Protein AF-A0AAX2K2F3-F1 (afdb_monomer_lite)

Secondary structure (DSSP, 8-state):
-PPEEEE-SSEEEEEEE-TT--EEEEEEEPPGGG--EETTEE----BPP-HHHHGGG--SS----S-TT-----EEEE-S-HHHHIIIIIIIT--EEEEEETTEEEEESTT-S-SEEEE-SS--S----GGGSSS--EEEEE-TTPPPEEEE-TTS-EEEEE---TT----

Sequence (171 aa):
MGIGAGDHLVSEALYFNDPEGNGIEVYRDRPSSSWEWQNGKVKMDTLEVDSQTLLTHRTDEGWQGMPAKGMIGHLHLKTHDLDAAYQCYIEQLGFQHVSDFPRALFMSTNHYHHHIAANTWQSNQARQNNAQSYGLTHVDIYQPDASTHTFTAPEGFGITVHSNTDLVPEK

Radius of gyration: 17.11 Å; chains: 1; bounding box: 43×43×46 Å

pLDDT: mean 91.63, std 8.09, range [48.41, 98.25]

InterPro domains:
  IPR004360 Glyoxalase/fosfomycin resistance/dioxygenase domain [PF00903] (72-129)
  IPR029068 Glyoxalase/Bleomycin resistance protein/Dihydroxybiphenyl dioxygenase [G3DSA:3.10.180.10] (1-64)
  IPR029068 Glyoxalase/Bleomycin resistance protein/Dihydroxybiphenyl dioxygenase [G3DSA:3.10.180.10] (71-149)
  IPR029068 Glyoxalase/Bleomycin resistance protein/Dihydroxybiphenyl dioxygenase [SSF54593] (8-145)

Foldseek 3Di:
DDWDWWDWQQKTWIWDADPQGDIDIDIDGDDLVRWDADPQATRTDGDDDPVVVVVVPDDPPPDPDDPPPDDQAAEEAEELDVVLVCCVCCVVVPWDQHHDDVQKTATHPPSDNHRYMYGNPPHNDADPPLVPGDDAAEDEAEDAPDDWDWDAGNSGHIYTYHNDPPPPDDD

Structure (mmCIF, N/CA/C/O backbone):
data_AF-A0AAX2K2F3-F1
#
_entry.id   AF-A0AAX2K2F3-F1
#
loop_
_atom_site.group_PDB
_atom_site.id
_atom_site.type_symbol
_atom_site.label_atom_id
_atom_site.label_alt_id
_atom_site.label_comp_id
_atom_site.label_asym_id
_atom_site.label_entity_id
_atom_site.label_seq_id
_atom_site.pdbx_PDB_ins_code
_atom_site.Cartn_x
_atom_site.Cartn_y
_atom_site.Cartn_z
_atom_site.occupancy
_atom_site.B_iso_or_equiv
_atom_site.auth_seq_id
_atom_site.auth_comp_id
_atom_site.auth_asym_id
_atom_site.auth_atom_id
_atom_site.pdbx_PDB_model_num
ATOM 1 N N . MET A 1 1 ? 16.939 14.510 -4.702 1.00 48.41 1 MET A N 1
ATOM 2 C CA . MET A 1 1 ? 15.853 13.512 -4.776 1.00 48.41 1 MET A CA 1
ATOM 3 C C . MET A 1 1 ? 16.473 12.218 -5.262 1.00 48.41 1 MET A C 1
ATOM 5 O O . MET A 1 1 ? 17.062 12.235 -6.333 1.00 48.41 1 MET A O 1
ATOM 9 N N . GLY A 1 2 ? 16.467 11.169 -4.441 1.00 68.06 2 GLY A N 1
ATOM 10 C CA . GLY A 1 2 ? 16.913 9.838 -4.858 1.00 68.06 2 GLY A CA 1
ATOM 11 C C . GLY A 1 2 ? 15.710 9.030 -5.329 1.00 68.06 2 GLY A C 1
ATOM 12 O O . GLY A 1 2 ? 14.648 9.141 -4.723 1.00 68.06 2 GLY A O 1
ATOM 13 N N . ILE A 1 3 ? 15.877 8.271 -6.408 1.00 82.44 3 ILE A N 1
ATOM 14 C CA . ILE A 1 3 ? 14.918 7.246 -6.824 1.00 82.44 3 ILE A CA 1
ATOM 15 C C . ILE A 1 3 ? 15.298 5.966 -6.076 1.00 82.44 3 ILE A C 1
ATOM 17 O O . ILE A 1 3 ? 16.468 5.580 -6.089 1.00 82.44 3 ILE A O 1
ATOM 21 N N . GLY A 1 4 ? 14.337 5.354 -5.391 1.00 92.25 4 GLY A N 1
ATOM 22 C CA . GLY A 1 4 ? 14.473 4.012 -4.825 1.00 92.25 4 GLY A CA 1
ATOM 23 C C . GLY A 1 4 ? 13.930 2.959 -5.788 1.00 92.25 4 GLY A C 1
ATOM 24 O O . GLY A 1 4 ? 13.151 3.281 -6.684 1.00 92.25 4 GLY A O 1
ATOM 25 N N . ALA A 1 5 ? 14.313 1.703 -5.592 1.00 95.12 5 ALA A N 1
ATOM 26 C CA . ALA A 1 5 ? 13.769 0.570 -6.330 1.00 95.12 5 ALA A CA 1
ATOM 27 C C . ALA A 1 5 ? 13.712 -0.663 -5.419 1.00 95.12 5 ALA A C 1
ATOM 29 O O . ALA A 1 5 ? 14.546 -0.786 -4.519 1.00 95.12 5 ALA A O 1
ATOM 30 N N . GLY A 1 6 ? 12.747 -1.551 -5.650 1.00 96.38 6 GLY A N 1
ATOM 31 C CA . GLY A 1 6 ? 12.605 -2.807 -4.912 1.00 96.38 6 GLY A CA 1
ATOM 32 C C . GLY A 1 6 ? 11.938 -3.901 -5.745 1.00 96.38 6 GLY A C 1
ATOM 33 O O . GLY A 1 6 ? 10.952 -3.649 -6.436 1.00 96.38 6 GLY A O 1
ATOM 34 N N . ASP A 1 7 ? 12.499 -5.108 -5.702 1.00 97.00 7 ASP A N 1
ATOM 35 C CA . ASP A 1 7 ? 11.828 -6.336 -6.135 1.00 97.00 7 ASP A CA 1
ATOM 36 C C . ASP A 1 7 ? 11.255 -7.030 -4.897 1.00 97.00 7 ASP A C 1
ATOM 38 O O . ASP A 1 7 ? 11.987 -7.411 -3.979 1.00 97.00 7 ASP A O 1
ATOM 42 N N . HIS A 1 8 ? 9.931 -7.173 -4.876 1.00 97.12 8 HIS A N 1
ATOM 43 C CA . HIS A 1 8 ? 9.180 -7.690 -3.739 1.00 97.12 8 HIS A CA 1
ATOM 44 C C . HIS A 1 8 ? 8.765 -9.146 -3.873 1.00 97.12 8 HIS A C 1
ATOM 46 O O . HIS A 1 8 ? 7.950 -9.618 -3.082 1.00 97.12 8 HIS A O 1
ATOM 52 N N . LEU A 1 9 ? 9.278 -9.865 -4.875 1.00 97.38 9 LEU A N 1
ATOM 53 C CA . LEU A 1 9 ? 8.860 -11.210 -5.287 1.00 97.38 9 LEU A CA 1
ATOM 54 C C . LEU A 1 9 ? 7.445 -11.286 -5.881 1.00 97.38 9 LEU A C 1
ATOM 56 O O . LEU A 1 9 ? 7.212 -12.109 -6.767 1.00 97.38 9 LEU A O 1
ATOM 60 N N . VAL A 1 10 ? 6.538 -10.413 -5.441 1.00 97.62 10 VAL A N 1
ATOM 61 C CA . VAL A 1 10 ? 5.157 -10.257 -5.924 1.00 97.62 10 VAL A CA 1
ATOM 62 C C . VAL A 1 10 ? 5.004 -9.121 -6.935 1.00 97.62 10 VAL A C 1
ATOM 64 O O . VAL A 1 10 ? 4.126 -9.184 -7.793 1.00 97.62 10 VAL A O 1
ATOM 67 N N . SER A 1 11 ? 5.884 -8.124 -6.875 1.00 96.94 11 SER A N 1
ATOM 68 C CA . SER A 1 11 ? 5.880 -6.932 -7.721 1.00 96.94 11 SER A CA 1
ATOM 69 C C . SER A 1 11 ? 7.288 -6.346 -7.848 1.00 96.94 11 SER A C 1
ATOM 71 O O . SER A 1 11 ? 8.175 -6.649 -7.050 1.00 96.94 11 SER A O 1
ATOM 73 N N . GLU A 1 12 ? 7.493 -5.511 -8.863 1.00 96.25 12 GLU A N 1
ATOM 74 C CA . GLU A 1 12 ? 8.705 -4.701 -9.038 1.00 96.25 12 GLU A CA 1
ATOM 75 C C . GLU A 1 12 ? 8.320 -3.227 -9.000 1.00 96.25 12 GLU A C 1
ATOM 77 O O . GLU A 1 12 ? 7.378 -2.819 -9.687 1.00 96.25 12 GLU A O 1
ATOM 82 N N . ALA A 1 13 ? 9.041 -2.439 -8.205 1.00 96.12 13 ALA A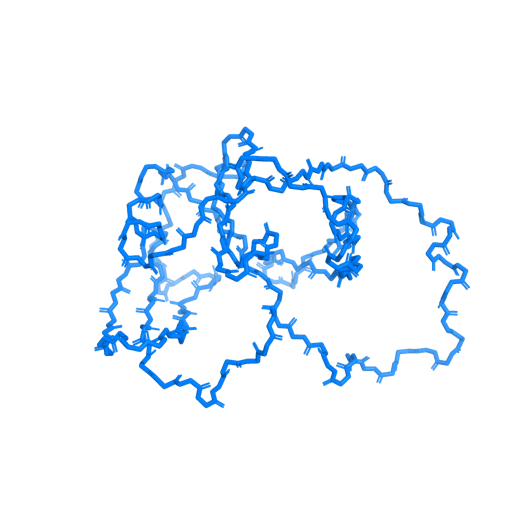 N 1
ATOM 83 C CA . ALA A 1 13 ? 8.645 -1.090 -7.836 1.00 96.12 13 ALA A CA 1
ATOM 84 C C . ALA A 1 13 ? 9.778 -0.068 -7.973 1.00 96.12 13 ALA A C 1
ATOM 86 O O . ALA A 1 13 ? 10.951 -0.353 -7.718 1.00 96.12 13 ALA A O 1
ATOM 87 N N . LEU A 1 14 ? 9.395 1.157 -8.332 1.00 95.12 14 LEU A N 1
ATOM 88 C CA . LEU A 1 14 ? 10.216 2.361 -8.282 1.00 95.12 14 LEU A CA 1
ATOM 89 C C . LEU A 1 14 ? 9.588 3.366 -7.317 1.00 95.12 14 LEU A C 1
ATOM 91 O O . LEU A 1 14 ? 8.380 3.598 -7.345 1.00 95.12 14 LEU A O 1
ATOM 95 N N . TYR A 1 15 ? 10.429 4.010 -6.516 1.00 95.44 15 TYR A N 1
ATOM 96 C CA . TYR A 1 15 ? 10.022 4.928 -5.459 1.00 95.44 15 TYR A CA 1
ATOM 97 C C . TYR A 1 15 ? 10.576 6.323 -5.697 1.00 95.44 15 TYR A C 1
ATOM 99 O O . TYR A 1 15 ? 11.767 6.504 -5.961 1.00 95.44 15 TYR A O 1
ATOM 107 N N . PHE A 1 16 ? 9.729 7.327 -5.535 1.00 95.50 16 PHE A N 1
ATOM 108 C CA . PHE A 1 16 ? 10.117 8.733 -5.527 1.00 95.50 16 PHE A CA 1
ATOM 109 C C . PHE A 1 16 ? 9.147 9.527 -4.654 1.00 95.50 16 PHE A C 1
ATOM 111 O O . PHE A 1 16 ? 8.168 8.983 -4.161 1.00 95.50 16 PHE A O 1
ATOM 118 N N . ASN A 1 17 ? 9.427 10.810 -4.435 1.00 93.69 17 ASN A N 1
ATOM 119 C CA . ASN A 1 17 ? 8.526 11.684 -3.691 1.00 93.69 17 ASN A CA 1
ATOM 120 C C . ASN A 1 17 ? 7.888 12.705 -4.630 1.00 93.69 17 ASN A C 1
ATOM 122 O O . ASN A 1 17 ? 8.540 13.174 -5.567 1.00 93.69 17 ASN A O 1
ATOM 126 N N . ASP A 1 18 ? 6.644 13.076 -4.348 1.00 92.19 18 ASP A N 1
ATOM 127 C CA . ASP A 1 18 ? 6.035 14.266 -4.935 1.00 92.19 18 ASP A CA 1
ATOM 128 C C . ASP A 1 18 ? 6.659 15.562 -4.356 1.00 92.19 18 ASP A C 1
ATOM 130 O O . ASP A 1 18 ? 7.467 15.507 -3.417 1.00 92.19 18 ASP A O 1
ATOM 134 N N . PRO A 1 19 ? 6.319 16.749 -4.895 1.00 90.62 19 PRO A N 1
ATOM 135 C CA . PRO A 1 19 ? 6.838 18.020 -4.385 1.00 90.62 19 PRO A CA 1
ATOM 136 C C . PRO A 1 19 ? 6.482 18.339 -2.923 1.00 90.62 19 PRO A C 1
ATOM 138 O O . PRO A 1 19 ? 7.167 19.155 -2.308 1.00 90.62 19 PRO A O 1
ATOM 141 N N . GLU A 1 20 ? 5.437 17.721 -2.367 1.00 88.31 20 GLU A N 1
ATOM 142 C CA . GLU A 1 20 ? 5.009 17.884 -0.971 1.00 88.31 20 GLU A CA 1
ATOM 143 C C . GLU A 1 20 ? 5.707 16.888 -0.025 1.00 88.31 20 GLU A C 1
ATOM 145 O O . GLU A 1 20 ? 5.626 17.020 1.198 1.00 88.31 20 GLU A O 1
ATOM 150 N N . GLY A 1 21 ? 6.444 15.919 -0.577 1.00 88.44 21 GLY A N 1
ATOM 151 C CA . GLY A 1 21 ? 7.170 14.892 0.162 1.00 88.44 21 GLY A CA 1
ATOM 152 C C . GLY A 1 21 ? 6.376 13.607 0.408 1.00 88.44 21 GLY A C 1
ATOM 153 O O . GLY A 1 21 ? 6.827 12.775 1.202 1.00 88.44 21 GLY A O 1
ATOM 154 N N . ASN A 1 22 ? 5.224 13.416 -0.243 1.00 90.31 22 ASN A N 1
ATOM 155 C CA . ASN A 1 22 ? 4.511 12.142 -0.209 1.00 90.31 22 ASN A CA 1
ATOM 156 C C . ASN A 1 22 ? 5.275 11.109 -1.039 1.00 90.31 22 ASN A C 1
ATOM 158 O O . ASN A 1 22 ? 5.681 11.386 -2.168 1.00 90.31 22 ASN A O 1
ATOM 162 N N . GLY A 1 23 ? 5.453 9.911 -0.481 1.00 93.38 23 GLY A N 1
ATOM 163 C CA . GLY A 1 23 ? 6.049 8.798 -1.209 1.00 93.38 23 GLY A CA 1
ATOM 164 C C . GLY A 1 23 ? 5.098 8.300 -2.293 1.00 93.38 23 GLY A C 1
ATOM 165 O O . GLY A 1 23 ? 3.938 8.008 -2.013 1.00 93.38 23 GLY A O 1
ATOM 166 N N . ILE A 1 24 ? 5.604 8.197 -3.514 1.00 95.19 24 ILE A N 1
ATOM 167 C CA . ILE A 1 24 ? 4.942 7.581 -4.655 1.00 95.19 24 ILE A CA 1
ATOM 168 C C . ILE A 1 24 ? 5.707 6.313 -5.005 1.00 95.19 24 ILE A C 1
ATOM 170 O O . ILE A 1 24 ? 6.925 6.328 -5.194 1.00 95.19 24 ILE A O 1
ATOM 174 N N . GLU A 1 25 ? 4.957 5.227 -5.124 1.00 96.31 25 GLU A N 1
ATOM 175 C CA . GLU A 1 25 ? 5.431 3.954 -5.638 1.00 96.31 25 GLU A CA 1
ATOM 176 C C . GLU A 1 25 ? 4.765 3.685 -6.985 1.00 96.31 25 GLU A C 1
ATOM 178 O O . GLU A 1 25 ? 3.539 3.618 -7.090 1.00 96.31 25 GLU A O 1
ATOM 183 N N . VAL A 1 26 ? 5.580 3.534 -8.025 1.00 94.94 26 VAL A N 1
ATOM 184 C CA . VAL A 1 26 ? 5.134 3.042 -9.327 1.00 94.94 26 VAL A CA 1
ATOM 185 C C . VAL A 1 26 ? 5.622 1.616 -9.446 1.00 94.94 26 VAL A C 1
ATOM 187 O O . VAL A 1 26 ? 6.826 1.380 -9.529 1.00 94.94 26 VAL A O 1
ATOM 190 N N . TYR A 1 27 ? 4.688 0.674 -9.459 1.00 95.19 27 TYR A N 1
ATOM 191 C CA . TYR A 1 27 ? 5.014 -0.739 -9.493 1.00 95.19 27 TYR A CA 1
ATOM 192 C C . TYR A 1 27 ? 4.213 -1.494 -10.545 1.00 95.19 27 TYR A C 1
ATOM 194 O O . TYR A 1 27 ? 3.189 -1.030 -11.057 1.00 95.19 27 TYR A O 1
ATOM 202 N N . ARG A 1 28 ? 4.706 -2.688 -10.856 1.00 94.25 28 ARG A N 1
ATOM 203 C CA . ARG A 1 28 ? 4.016 -3.678 -11.668 1.00 94.25 28 ARG A CA 1
ATOM 204 C C . ARG A 1 28 ? 3.944 -4.991 -10.905 1.00 94.25 28 ARG A C 1
ATOM 206 O O . ARG A 1 28 ? 4.973 -5.532 -10.507 1.00 94.25 28 ARG A O 1
ATOM 213 N N . ASP A 1 29 ? 2.738 -5.531 -10.801 1.00 95.75 29 ASP A N 1
ATOM 214 C CA . ASP A 1 29 ? 2.528 -6.879 -10.287 1.00 95.75 29 ASP A CA 1
ATOM 215 C C . ASP A 1 29 ? 3.131 -7.936 -11.207 1.00 95.75 29 ASP A C 1
ATOM 217 O O . ASP A 1 29 ? 3.004 -7.898 -12.440 1.00 95.75 29 ASP A O 1
ATOM 221 N N . ARG A 1 30 ? 3.756 -8.934 -10.590 1.00 95.62 30 ARG A N 1
ATOM 222 C CA . ARG A 1 30 ? 3.980 -10.224 -11.237 1.00 95.62 30 ARG A CA 1
ATOM 223 C C . ARG A 1 30 ? 2.645 -10.966 -11.328 1.00 95.62 30 ARG A C 1
ATOM 225 O O . ARG A 1 30 ? 1.751 -10.701 -10.526 1.00 95.62 30 ARG A O 1
ATOM 232 N N . PRO A 1 31 ? 2.485 -11.896 -12.286 1.00 95.62 31 PRO A N 1
ATOM 233 C CA . PRO A 1 31 ? 1.273 -12.702 -12.365 1.00 95.62 31 PRO A CA 1
ATOM 234 C C . PRO A 1 31 ? 0.973 -13.354 -11.011 1.00 95.62 31 PRO A C 1
ATOM 236 O O . PRO A 1 31 ? 1.819 -14.068 -10.483 1.00 95.62 31 PRO A O 1
ATOM 239 N N . SER A 1 32 ? -0.221 -13.142 -10.456 1.00 95.12 32 SER A N 1
ATOM 240 C CA . SER A 1 32 ? -0.558 -13.618 -9.105 1.00 95.12 32 SER A CA 1
ATOM 241 C C . SER A 1 32 ? -0.441 -15.136 -8.942 1.00 95.12 32 SER A C 1
ATOM 243 O O . SER A 1 32 ? -0.124 -15.632 -7.865 1.00 95.12 32 SER A O 1
ATOM 245 N N . SER A 1 33 ? -0.576 -15.886 -10.041 1.00 95.75 33 SER A N 1
ATOM 246 C CA . SER A 1 33 ? -0.314 -17.327 -10.107 1.00 95.75 33 SER A CA 1
ATOM 247 C C . SER A 1 33 ? 1.121 -17.737 -9.753 1.00 95.75 33 SER A C 1
ATOM 249 O O . SER A 1 33 ? 1.358 -18.914 -9.501 1.00 95.75 33 SER A O 1
ATOM 251 N N . SER A 1 34 ? 2.089 -16.815 -9.799 1.00 96.81 34 SER A N 1
ATOM 252 C CA . SER A 1 34 ? 3.484 -17.082 -9.429 1.00 96.81 34 SER A CA 1
ATOM 253 C C . SER A 1 34 ? 3.808 -16.711 -7.983 1.00 96.81 34 SER A C 1
ATOM 255 O O . SER A 1 34 ? 4.953 -16.880 -7.571 1.00 96.81 34 SER A O 1
ATOM 257 N N . TRP A 1 35 ? 2.860 -16.157 -7.226 1.00 97.88 35 TRP A N 1
ATOM 258 C CA . TRP A 1 35 ? 3.099 -15.780 -5.837 1.00 97.88 35 TRP A CA 1
ATOM 259 C C . TRP A 1 35 ? 3.138 -17.017 -4.939 1.00 97.88 35 TRP A C 1
ATOM 261 O O . TRP A 1 35 ? 2.291 -17.906 -5.025 1.00 97.88 35 TRP A O 1
ATOM 271 N N . GLU A 1 36 ? 4.124 -17.066 -4.047 1.00 97.94 36 GLU A N 1
ATOM 272 C CA . GLU A 1 36 ? 4.274 -18.153 -3.083 1.00 97.94 36 GLU A CA 1
ATOM 273 C C . GLU A 1 36 ? 3.498 -17.826 -1.805 1.00 97.94 36 GLU A C 1
ATOM 275 O O . GLU A 1 36 ? 3.845 -16.885 -1.090 1.00 97.94 36 GLU A O 1
ATOM 280 N N . TRP A 1 37 ? 2.479 -18.628 -1.493 1.00 97.75 37 TRP A N 1
ATOM 281 C CA . TRP A 1 37 ? 1.678 -18.487 -0.277 1.00 97.75 37 TRP A CA 1
ATOM 282 C C . TRP A 1 37 ? 1.905 -19.650 0.685 1.00 97.75 37 TRP A C 1
ATOM 284 O O . TRP A 1 37 ? 1.896 -20.815 0.288 1.00 97.75 37 TRP A O 1
ATOM 294 N N . GLN A 1 38 ? 2.068 -19.342 1.970 1.00 96.69 38 GLN A N 1
ATOM 295 C CA . GLN A 1 38 ? 2.212 -20.319 3.048 1.00 96.69 38 GLN A CA 1
ATOM 296 C C . GLN A 1 38 ? 1.386 -19.867 4.251 1.00 96.69 38 GLN A C 1
ATOM 298 O O . GLN A 1 38 ? 1.562 -18.762 4.750 1.00 96.69 38 GLN A O 1
ATOM 303 N N . ASN A 1 39 ? 0.469 -20.715 4.728 1.00 95.12 39 ASN A N 1
ATOM 304 C CA . ASN A 1 39 ? -0.383 -20.430 5.894 1.00 95.12 39 ASN A CA 1
ATOM 305 C C . ASN A 1 39 ? -1.127 -19.078 5.815 1.00 95.12 39 ASN A C 1
ATOM 307 O O . ASN A 1 39 ? -1.229 -18.360 6.806 1.00 95.12 39 ASN A O 1
ATOM 311 N N . GLY A 1 40 ? -1.624 -18.717 4.627 1.00 94.56 40 GLY A N 1
ATOM 312 C CA . GLY A 1 40 ? -2.327 -17.447 4.400 1.00 94.56 40 GLY A CA 1
ATOM 313 C C . GLY A 1 40 ? -1.416 -16.221 4.279 1.00 94.56 40 GLY A C 1
ATOM 314 O O . GLY A 1 40 ? -1.923 -15.111 4.156 1.00 94.56 40 GLY A O 1
ATOM 315 N N . LYS A 1 41 ? -0.092 -16.412 4.281 1.00 97.50 41 LYS A N 1
ATOM 316 C CA . LYS A 1 41 ? 0.904 -15.356 4.097 1.00 97.50 41 LYS A CA 1
ATOM 317 C C . LYS A 1 41 ? 1.575 -15.467 2.740 1.00 97.50 41 LYS A C 1
ATOM 319 O O . LYS A 1 41 ? 2.032 -16.551 2.378 1.00 97.50 41 LYS A O 1
ATOM 324 N N . VAL A 1 42 ? 1.656 -14.363 2.010 1.00 97.81 42 VAL A N 1
ATOM 325 C CA . VAL A 1 42 ? 2.436 -14.278 0.779 1.00 97.81 42 VAL A CA 1
ATOM 326 C C . VAL A 1 42 ? 3.888 -13.987 1.117 1.00 97.81 42 VAL A C 1
ATOM 328 O O . VAL A 1 42 ? 4.204 -13.154 1.969 1.00 97.81 42 VAL A O 1
ATOM 331 N N . LYS A 1 43 ? 4.794 -14.681 0.440 1.00 97.25 43 LYS A N 1
ATOM 332 C CA . LYS A 1 43 ? 6.218 -14.408 0.543 1.00 97.25 43 LYS A CA 1
ATOM 333 C C . LYS A 1 43 ? 6.538 -13.104 -0.180 1.00 97.25 43 LYS A C 1
ATOM 335 O O . LYS A 1 43 ? 6.259 -12.958 -1.367 1.00 97.25 43 LYS A O 1
ATOM 340 N N . MET A 1 44 ? 7.166 -12.191 0.542 1.00 96.94 44 MET A N 1
ATOM 341 C CA . MET A 1 44 ? 7.631 -10.907 0.037 1.00 96.94 44 MET A CA 1
ATOM 342 C C . MET A 1 44 ? 9.040 -10.639 0.561 1.00 96.94 44 MET A C 1
ATOM 344 O O . MET A 1 44 ? 9.427 -11.172 1.600 1.00 96.94 44 MET A O 1
ATOM 348 N N . ASP A 1 45 ? 9.794 -9.818 -0.159 1.00 95.50 45 ASP A N 1
ATOM 349 C CA . ASP A 1 45 ? 11.143 -9.390 0.221 1.00 95.50 45 ASP A CA 1
ATOM 350 C C . ASP A 1 45 ? 11.383 -7.948 -0.266 1.00 95.50 45 ASP A C 1
ATOM 352 O O . ASP A 1 45 ? 10.465 -7.302 -0.772 1.00 95.50 45 ASP A O 1
ATOM 356 N N . THR A 1 46 ? 12.595 -7.431 -0.110 1.00 94.00 46 THR A N 1
ATOM 357 C CA . THR A 1 46 ? 13.056 -6.193 -0.742 1.00 94.00 46 THR A CA 1
ATOM 358 C C . THR A 1 46 ? 14.427 -6.456 -1.352 1.00 94.00 46 THR A C 1
ATOM 360 O O . THR A 1 46 ? 15.463 -6.232 -0.723 1.00 94.00 46 THR A O 1
ATOM 363 N N . LEU A 1 47 ? 14.423 -6.964 -2.581 1.00 96.56 47 LEU A N 1
ATOM 364 C CA . LEU A 1 47 ? 15.622 -7.272 -3.351 1.00 96.56 47 LEU A CA 1
ATOM 365 C C . LEU A 1 47 ? 15.991 -6.121 -4.290 1.00 96.56 47 LEU A C 1
ATOM 367 O O . LEU A 1 47 ? 15.190 -5.227 -4.575 1.00 96.56 47 LEU A O 1
ATOM 371 N N . GLU A 1 48 ? 17.227 -6.153 -4.781 1.00 95.88 48 GLU A N 1
ATOM 372 C CA . GLU A 1 48 ? 17.671 -5.238 -5.826 1.00 95.88 48 GLU A CA 1
ATOM 373 C C . GLU A 1 48 ? 16.921 -5.524 -7.132 1.00 95.88 48 GLU A C 1
ATOM 375 O O . GLU A 1 48 ? 16.840 -6.664 -7.586 1.00 95.88 48 GLU A O 1
ATOM 380 N N . VAL A 1 49 ? 16.387 -4.468 -7.742 1.00 95.25 49 VAL A N 1
ATOM 381 C CA . VAL A 1 49 ? 15.738 -4.553 -9.050 1.00 95.25 49 VAL A CA 1
ATOM 382 C C . VAL A 1 49 ? 16.793 -4.703 -10.139 1.00 95.25 49 VAL A C 1
ATOM 384 O O . VAL A 1 49 ? 17.745 -3.921 -10.195 1.00 95.25 49 VAL A O 1
ATOM 387 N N . ASP A 1 50 ? 16.572 -5.629 -11.075 1.00 94.19 50 ASP A N 1
ATOM 388 C CA . ASP A 1 50 ? 17.374 -5.732 -12.297 1.00 94.19 50 ASP A CA 1
ATOM 389 C C . ASP A 1 50 ? 17.067 -4.563 -13.250 1.00 94.19 50 ASP A C 1
ATOM 391 O O . ASP A 1 50 ? 16.321 -4.654 -14.232 1.00 94.19 50 ASP A O 1
ATOM 395 N N . SER A 1 51 ? 17.660 -3.416 -12.929 1.00 91.38 51 SER A N 1
ATOM 396 C CA . SER A 1 51 ? 17.511 -2.179 -13.691 1.00 91.38 51 SER A CA 1
ATOM 397 C C . SER A 1 51 ? 17.993 -2.326 -15.135 1.00 91.38 51 SER A C 1
ATOM 399 O O . SER A 1 51 ? 17.423 -1.706 -16.034 1.00 91.38 51 SER A O 1
ATOM 401 N N . GLN A 1 52 ? 18.997 -3.171 -15.385 1.00 93.12 52 GLN A N 1
ATOM 402 C CA . GLN A 1 52 ? 19.528 -3.388 -16.724 1.00 93.12 52 GLN A CA 1
ATOM 403 C C . GLN A 1 52 ? 18.491 -4.077 -17.611 1.00 93.12 52 GLN A C 1
ATOM 405 O O . GLN A 1 52 ? 18.289 -3.636 -18.745 1.00 93.12 52 GLN A O 1
ATOM 410 N N . THR A 1 53 ? 17.805 -5.098 -17.090 1.00 92.19 53 THR A N 1
ATOM 411 C CA . THR A 1 53 ? 16.705 -5.773 -17.788 1.00 92.19 53 THR A CA 1
ATOM 412 C C . THR A 1 53 ? 15.507 -4.844 -17.966 1.00 92.19 53 THR A C 1
ATOM 414 O O . THR A 1 53 ? 15.004 -4.724 -19.086 1.00 92.19 53 THR A O 1
ATOM 417 N N . LEU A 1 54 ? 15.094 -4.097 -16.935 1.00 89.31 54 LEU A N 1
ATOM 418 C CA . LEU A 1 54 ? 13.995 -3.126 -17.062 1.00 89.31 54 LEU A CA 1
ATOM 419 C C . LEU A 1 54 ? 14.250 -2.091 -18.164 1.00 89.31 54 LEU A C 1
ATOM 421 O O . LEU A 1 54 ? 13.358 -1.786 -18.957 1.00 89.31 54 LEU A O 1
ATOM 425 N N . LEU A 1 55 ? 15.484 -1.594 -18.274 1.00 91.00 55 LEU A N 1
ATOM 426 C CA . LEU A 1 55 ? 15.866 -0.639 -19.312 1.00 91.00 55 LEU A CA 1
ATOM 427 C C . LEU A 1 55 ? 15.766 -1.209 -20.732 1.00 91.00 55 LEU A C 1
ATOM 429 O O . LEU A 1 55 ? 15.702 -0.412 -21.670 1.00 91.00 55 LEU A O 1
ATOM 433 N N . THR A 1 56 ? 15.746 -2.533 -20.917 1.00 93.75 56 THR A N 1
ATOM 434 C CA . THR A 1 56 ? 15.523 -3.158 -22.236 1.00 93.75 56 THR A CA 1
ATOM 435 C C . THR A 1 56 ? 14.062 -3.104 -22.686 1.00 93.75 56 THR A C 1
ATOM 437 O O . THR A 1 56 ? 13.797 -3.192 -23.881 1.00 93.75 56 THR A O 1
ATOM 440 N N . HIS A 1 57 ? 13.122 -2.903 -21.757 1.00 89.56 57 HIS A N 1
ATOM 441 C CA . HIS A 1 57 ? 11.686 -2.803 -22.037 1.00 89.56 57 HIS A CA 1
ATOM 442 C C . HIS A 1 57 ? 11.205 -1.370 -22.303 1.00 89.56 57 HIS A C 1
ATOM 444 O O . HIS A 1 57 ? 10.016 -1.158 -22.549 1.00 89.56 57 HIS A O 1
ATOM 450 N N . ARG A 1 58 ? 12.097 -0.374 -22.234 1.00 89.12 58 ARG A N 1
ATOM 451 C CA . ARG A 1 58 ? 11.729 1.028 -22.465 1.00 89.12 58 ARG A CA 1
ATOM 452 C C . ARG A 1 58 ? 11.313 1.270 -23.919 1.00 89.12 58 ARG A C 1
ATOM 454 O O . ARG A 1 58 ? 11.828 0.634 -24.835 1.00 89.12 58 ARG A O 1
ATOM 461 N N . THR A 1 59 ? 10.437 2.249 -24.120 1.00 89.00 59 THR A N 1
ATOM 462 C CA . THR A 1 59 ? 10.057 2.744 -25.447 1.00 89.00 59 THR A CA 1
ATOM 463 C C . THR A 1 59 ? 10.882 3.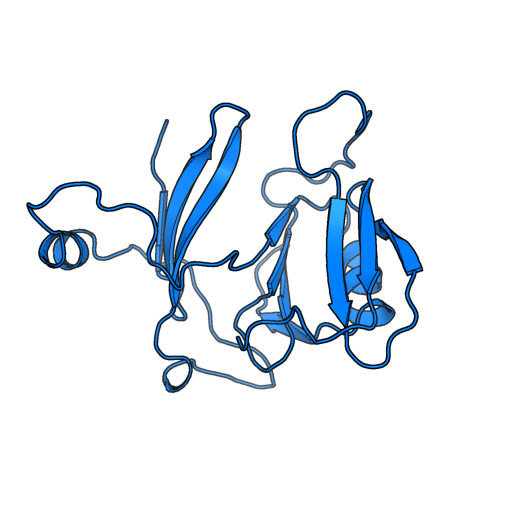982 -25.810 1.00 89.00 59 THR A C 1
ATOM 465 O O . THR A 1 59 ? 11.279 4.748 -24.931 1.00 89.00 59 THR A O 1
ATOM 468 N N . ASP A 1 60 ? 11.110 4.203 -27.106 1.00 93.56 60 ASP A N 1
ATOM 469 C CA . ASP A 1 60 ? 11.731 5.441 -27.613 1.00 93.56 60 ASP A CA 1
ATOM 470 C C . ASP A 1 60 ? 10.682 6.515 -27.975 1.00 93.56 60 ASP A C 1
ATOM 472 O O . ASP A 1 60 ? 11.021 7.636 -28.346 1.00 93.56 60 ASP A O 1
ATOM 476 N N . GLU A 1 61 ? 9.392 6.196 -27.833 1.00 92.31 61 GLU A N 1
ATOM 477 C CA . GLU A 1 61 ? 8.259 7.084 -28.141 1.00 92.31 61 GLU A CA 1
ATOM 478 C C . GLU A 1 61 ? 8.012 8.151 -27.056 1.00 92.31 61 GLU A C 1
ATOM 480 O O . GLU A 1 61 ? 7.090 8.960 -27.164 1.00 92.31 61 GLU A O 1
ATOM 485 N N . GLY A 1 62 ? 8.828 8.170 -25.999 1.00 89.62 62 GLY A N 1
ATOM 486 C CA . GLY A 1 62 ? 8.671 9.079 -24.866 1.00 89.62 62 GLY A CA 1
ATOM 487 C C . GLY A 1 62 ? 7.469 8.739 -23.977 1.00 89.62 62 GLY A C 1
ATOM 488 O O . GLY A 1 62 ? 6.902 7.650 -24.037 1.00 89.62 62 GLY A O 1
ATOM 489 N N . TRP A 1 63 ? 7.093 9.677 -23.103 1.00 90.12 63 TRP A N 1
ATOM 490 C CA . TRP A 1 63 ? 5.976 9.496 -22.174 1.00 90.12 63 TRP A CA 1
ATOM 491 C C . TRP A 1 63 ? 4.629 9.554 -22.900 1.00 90.12 63 TRP A C 1
ATOM 493 O O . TRP A 1 63 ? 4.260 10.590 -23.448 1.00 90.12 63 TRP A O 1
ATOM 503 N N . GLN A 1 64 ? 3.876 8.456 -22.835 1.00 90.25 64 GLN A N 1
ATOM 504 C CA . GLN A 1 64 ? 2.557 8.315 -23.464 1.00 90.25 64 GLN A CA 1
ATOM 505 C C . GLN A 1 64 ? 1.392 8.436 -22.463 1.00 90.25 64 GLN A C 1
ATOM 507 O O . GLN A 1 64 ? 0.245 8.150 -22.799 1.00 90.25 64 GLN A O 1
ATOM 512 N N . GLY A 1 65 ? 1.664 8.872 -21.229 1.00 90.50 65 GLY A N 1
ATOM 513 C CA . GLY A 1 65 ? 0.673 8.884 -20.153 1.00 90.50 65 GLY A CA 1
ATOM 514 C C . GLY A 1 65 ? 0.667 7.599 -19.323 1.00 90.50 65 GLY A C 1
ATOM 515 O O . GLY A 1 65 ? 1.361 6.626 -19.623 1.00 90.50 65 GLY A O 1
ATOM 516 N N . MET A 1 66 ? -0.127 7.608 -18.247 1.00 88.81 66 MET A N 1
ATOM 517 C CA . MET A 1 66 ? -0.351 6.409 -17.440 1.00 88.81 66 MET A CA 1
ATOM 518 C C . MET A 1 66 ? -1.096 5.356 -18.272 1.00 88.81 66 MET A C 1
ATOM 520 O O . MET A 1 66 ? -1.999 5.718 -19.032 1.00 88.81 66 MET A O 1
ATOM 524 N N . PRO A 1 67 ? -0.779 4.058 -18.114 1.00 88.94 67 PRO A N 1
ATOM 525 C CA . PRO A 1 67 ? -1.531 2.998 -18.772 1.00 88.94 67 PRO A CA 1
ATOM 526 C C . PRO A 1 67 ? -3.030 3.118 -18.475 1.00 88.94 67 PRO A C 1
ATOM 528 O O . PRO A 1 67 ? -3.411 3.383 -17.339 1.00 88.94 67 PRO A O 1
ATOM 531 N N . ALA A 1 68 ? -3.889 2.850 -19.463 1.00 89.19 68 ALA A N 1
ATOM 532 C CA . ALA A 1 68 ? -5.345 2.989 -19.314 1.00 89.19 68 ALA A CA 1
ATOM 533 C C . ALA A 1 68 ? -5.951 2.123 -18.188 1.00 89.19 68 ALA A C 1
ATOM 535 O O . ALA A 1 68 ? -7.029 2.425 -17.691 1.00 89.19 68 ALA A O 1
ATOM 536 N N . LYS A 1 69 ? -5.260 1.043 -17.797 1.00 88.00 69 LYS A N 1
ATOM 537 C CA . LYS A 1 69 ? -5.631 0.154 -16.682 1.00 88.00 69 LYS A CA 1
ATOM 538 C C . LYS A 1 69 ? -4.841 0.426 -15.394 1.00 88.00 69 LYS A C 1
ATOM 540 O O . LYS A 1 69 ? -4.929 -0.356 -14.454 1.00 88.00 69 LYS A O 1
ATOM 545 N N . GLY A 1 70 ? -4.025 1.478 -15.369 1.00 89.12 70 GLY A N 1
ATOM 546 C CA . GLY A 1 70 ? -3.316 1.906 -14.171 1.00 89.12 70 GLY A CA 1
ATOM 547 C C . GLY A 1 70 ? -4.311 2.331 -13.096 1.00 89.12 70 GLY A C 1
ATOM 548 O O . GLY A 1 70 ? -5.309 2.986 -13.386 1.00 89.12 70 GLY A O 1
ATOM 549 N N . MET A 1 71 ? -4.045 1.940 -11.857 1.00 90.38 71 MET A N 1
ATOM 550 C CA . MET A 1 71 ? -4.919 2.205 -10.720 1.00 90.38 71 MET A CA 1
ATOM 551 C C . MET A 1 71 ? -4.092 2.375 -9.449 1.00 90.38 71 MET A C 1
ATOM 553 O O . MET A 1 71 ? -2.915 2.014 -9.420 1.00 90.38 71 MET A O 1
ATOM 557 N N . ILE A 1 72 ? -4.707 2.910 -8.393 1.00 91.19 72 ILE A N 1
ATOM 558 C CA . ILE A 1 72 ? -4.070 2.943 -7.076 1.00 91.19 72 ILE A CA 1
ATOM 559 C C . ILE A 1 72 ? -3.906 1.509 -6.597 1.00 91.19 72 ILE A C 1
ATOM 561 O O . ILE A 1 72 ? -4.864 0.740 -6.533 1.00 91.19 72 ILE A O 1
ATOM 565 N N . GLY A 1 73 ? -2.658 1.166 -6.320 1.00 91.69 73 GLY A N 1
ATOM 566 C CA . GLY A 1 73 ? -2.209 -0.140 -5.897 1.00 91.69 73 GLY A CA 1
ATOM 567 C C . GLY A 1 73 ? -2.612 -0.495 -4.478 1.00 91.69 73 GLY A C 1
ATOM 568 O O . GLY A 1 73 ? -3.520 -1.286 -4.222 1.00 91.69 73 GLY A O 1
ATOM 569 N N . HIS A 1 74 ? -1.924 0.191 -3.583 1.00 95.81 74 HIS A N 1
ATOM 570 C CA . HIS A 1 74 ? -2.014 0.055 -2.149 1.00 95.81 74 HIS A CA 1
ATOM 571 C C . HIS A 1 74 ? -1.648 1.378 -1.481 1.00 95.81 74 HIS A C 1
ATOM 573 O O . HIS A 1 74 ? -1.074 2.272 -2.106 1.00 95.81 74 HIS A O 1
ATOM 579 N N . LEU A 1 75 ? -1.961 1.493 -0.195 1.00 96.12 75 LEU A N 1
ATOM 580 C CA . LEU A 1 75 ? -1.555 2.613 0.649 1.00 96.12 75 LEU A CA 1
ATOM 581 C C . LEU A 1 75 ? -0.543 2.139 1.688 1.00 96.12 75 LEU A C 1
ATOM 583 O O . LEU A 1 75 ? -0.806 1.187 2.414 1.00 96.12 75 LEU A O 1
ATOM 587 N N . HIS A 1 76 ? 0.595 2.826 1.797 1.00 95.88 76 HIS A N 1
ATOM 588 C CA . HIS A 1 76 ? 1.557 2.617 2.883 1.00 95.88 76 HIS A CA 1
ATOM 589 C C . HIS A 1 76 ? 1.429 3.741 3.906 1.00 95.88 76 HIS A C 1
ATOM 591 O O . HIS A 1 76 ? 1.787 4.893 3.658 1.00 95.88 76 HIS A O 1
ATOM 597 N N . LEU A 1 77 ? 0.902 3.395 5.072 1.00 95.25 77 LEU A N 1
ATOM 598 C CA . LEU A 1 77 ? 0.587 4.303 6.157 1.00 95.25 77 LEU A CA 1
ATOM 599 C C . LEU A 1 77 ? 1.714 4.313 7.189 1.00 95.25 77 LEU A C 1
ATOM 601 O O . LEU A 1 77 ? 2.197 3.273 7.643 1.00 95.25 77 LEU A O 1
ATOM 605 N N . LYS A 1 78 ? 2.100 5.521 7.600 1.00 93.56 78 LYS A N 1
ATOM 606 C CA . LYS A 1 78 ? 2.945 5.724 8.778 1.00 93.56 78 LYS A CA 1
ATOM 607 C C . LYS A 1 78 ? 2.044 5.652 10.002 1.00 93.56 78 LYS A C 1
ATOM 609 O O . LYS A 1 78 ? 1.267 6.578 10.230 1.00 93.56 78 LYS A O 1
ATOM 614 N N . THR A 1 79 ? 2.160 4.581 10.774 1.00 93.94 79 THR A N 1
ATOM 615 C CA . THR A 1 79 ? 1.413 4.426 12.020 1.00 93.94 79 THR A CA 1
ATOM 616 C C . THR A 1 79 ? 2.290 4.707 13.232 1.00 93.94 79 THR A C 1
ATOM 618 O O . THR A 1 79 ? 3.516 4.618 13.172 1.00 93.94 79 THR A O 1
ATOM 621 N N . HIS A 1 80 ? 1.656 5.077 14.339 1.00 94.00 80 HIS A N 1
ATOM 622 C CA . HIS A 1 80 ? 2.319 5.243 15.630 1.00 94.00 80 HIS A CA 1
ATOM 623 C C . HIS A 1 80 ? 2.124 4.027 16.542 1.00 94.00 80 HIS A C 1
ATOM 625 O O . HIS A 1 80 ? 2.904 3.840 17.473 1.00 94.00 80 HIS A O 1
ATOM 631 N N . ASP A 1 81 ? 1.129 3.191 16.239 1.00 94.25 81 ASP A N 1
ATOM 632 C CA . ASP A 1 81 ? 0.710 2.053 17.046 1.00 94.25 81 ASP A CA 1
ATOM 633 C C . ASP A 1 81 ? 0.190 0.937 16.121 1.00 94.25 81 ASP A C 1
ATOM 635 O O . ASP A 1 81 ? -0.850 1.071 15.472 1.00 94.25 81 ASP A O 1
ATOM 639 N N . LEU A 1 82 ? 0.945 -0.163 16.034 1.00 95.56 82 LEU A N 1
ATOM 640 C CA . LEU A 1 82 ? 0.584 -1.304 15.189 1.00 95.56 82 LEU A CA 1
ATOM 641 C C . LEU A 1 82 ? -0.602 -2.090 15.753 1.00 95.56 82 LEU A C 1
ATOM 643 O O . LEU A 1 82 ? -1.349 -2.669 14.968 1.00 95.56 82 LEU A O 1
ATOM 647 N N . ASP A 1 83 ? -0.813 -2.085 17.068 1.00 96.06 83 ASP A N 1
ATOM 648 C CA . ASP A 1 83 ? -1.950 -2.775 17.674 1.00 96.06 83 ASP A CA 1
ATOM 649 C C . ASP A 1 83 ? -3.240 -2.013 17.353 1.00 96.06 83 ASP A C 1
ATOM 651 O O . ASP A 1 83 ? -4.234 -2.616 16.945 1.00 96.06 83 ASP A O 1
ATOM 655 N N . ALA A 1 84 ? -3.213 -0.678 17.425 1.00 96.44 84 ALA A N 1
ATOM 656 C CA . ALA A 1 84 ? -4.334 0.155 16.990 1.00 96.44 84 ALA A CA 1
ATOM 657 C C . ALA A 1 84 ? -4.635 -0.016 15.489 1.00 96.44 84 ALA A C 1
ATOM 659 O O . ALA A 1 84 ? -5.801 -0.133 15.102 1.00 96.44 84 ALA A O 1
ATOM 660 N N . ALA A 1 85 ? -3.598 -0.080 14.645 1.00 96.56 85 ALA A N 1
ATOM 661 C CA . ALA A 1 85 ? -3.755 -0.372 13.222 1.00 96.56 85 ALA A CA 1
ATOM 662 C C . ALA A 1 85 ? -4.370 -1.766 12.995 1.00 96.56 85 ALA A C 1
ATOM 664 O O . ALA A 1 85 ? -5.307 -1.897 12.210 1.00 96.56 85 ALA A O 1
ATOM 665 N N . TYR A 1 86 ? -3.911 -2.792 13.716 1.00 97.62 86 TYR A N 1
ATOM 666 C CA . TYR A 1 86 ? -4.480 -4.139 13.647 1.00 97.62 86 TYR A CA 1
ATOM 667 C C . TYR A 1 86 ? -5.978 -4.133 13.995 1.00 97.62 86 TYR A C 1
ATOM 669 O O . TYR A 1 86 ? -6.792 -4.633 13.220 1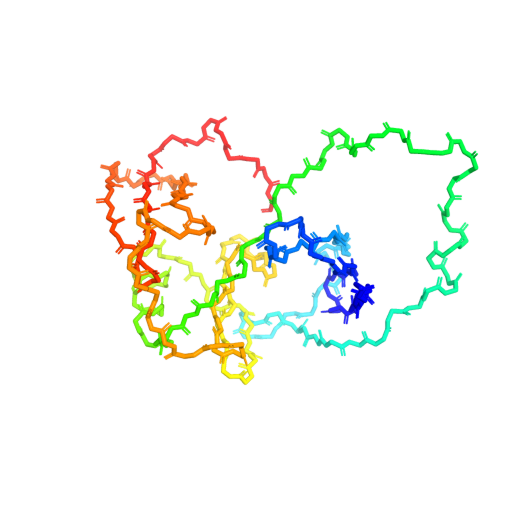.00 97.62 86 TYR A O 1
ATOM 677 N N . GLN A 1 87 ? -6.370 -3.513 15.112 1.00 98.25 87 GLN A N 1
ATOM 678 C CA . GLN A 1 87 ? -7.780 -3.444 15.521 1.00 98.25 87 GLN A CA 1
ATOM 679 C C . GLN A 1 87 ? -8.652 -2.713 14.486 1.00 98.25 87 GLN A C 1
ATOM 681 O O . GLN A 1 87 ? -9.754 -3.154 14.170 1.00 98.25 87 GLN A O 1
ATOM 686 N N . CYS A 1 88 ? -8.153 -1.614 13.918 1.00 97.62 88 CYS A N 1
ATOM 687 C CA . CYS A 1 88 ? -8.883 -0.833 12.922 1.00 97.62 88 CYS A CA 1
ATOM 688 C C . CYS A 1 88 ? -9.034 -1.578 11.587 1.00 97.62 88 CYS A C 1
ATOM 690 O O . CYS A 1 88 ? -10.131 -1.712 11.049 1.00 97.62 88 CYS A O 1
ATOM 692 N N . TYR A 1 89 ? -7.931 -2.041 11.009 1.00 97.56 89 TYR A N 1
ATOM 693 C CA . TYR A 1 89 ? -7.950 -2.526 9.633 1.00 97.56 89 TYR A CA 1
ATOM 694 C C . TYR A 1 89 ? -8.279 -4.022 9.534 1.00 97.56 89 TYR A C 1
ATOM 696 O O . TYR A 1 89 ? -8.941 -4.437 8.589 1.00 97.56 89 TYR A O 1
ATOM 704 N N . ILE A 1 90 ? -7.877 -4.842 10.504 1.00 96.94 90 ILE A N 1
ATOM 705 C CA . ILE A 1 90 ? -8.136 -6.288 10.464 1.00 96.94 90 ILE A CA 1
ATOM 706 C C . ILE A 1 90 ? -9.440 -6.614 11.190 1.00 96.94 90 ILE A C 1
ATOM 708 O O . ILE A 1 90 ? -10.351 -7.159 10.575 1.00 96.94 90 ILE A O 1
ATOM 712 N N . GLU A 1 91 ? -9.575 -6.240 12.464 1.00 97.50 91 GLU A N 1
ATOM 713 C CA . GLU A 1 91 ? -10.750 -6.635 13.260 1.00 97.50 91 GLU A CA 1
ATOM 714 C C . GLU A 1 91 ? -12.020 -5.867 12.859 1.00 97.50 91 GLU A C 1
ATOM 716 O O . GLU A 1 91 ? -13.080 -6.470 12.704 1.00 97.50 91 GLU A O 1
ATOM 721 N N . GLN A 1 92 ? -11.936 -4.546 12.656 1.00 95.31 92 GLN A N 1
ATOM 722 C CA . GLN A 1 92 ? -13.105 -3.736 12.290 1.00 95.31 92 GLN A CA 1
ATOM 723 C C . GLN A 1 92 ? -13.411 -3.772 10.783 1.00 95.31 92 GLN A C 1
ATOM 725 O O . GLN A 1 92 ? -14.573 -3.922 10.409 1.00 95.31 92 GLN A O 1
ATOM 730 N N . LEU A 1 93 ? -12.404 -3.610 9.916 1.00 95.06 93 LEU A N 1
ATOM 731 C CA . LEU A 1 93 ? -12.606 -3.557 8.457 1.00 95.06 93 LEU A CA 1
ATOM 732 C C . LEU A 1 93 ? -12.498 -4.922 7.755 1.00 95.06 93 LEU A C 1
ATOM 734 O O . LEU A 1 93 ? -12.844 -5.031 6.580 1.00 95.06 93 LEU A O 1
ATOM 738 N N . GLY A 1 94 ? -12.055 -5.972 8.450 1.00 95.06 94 GLY A N 1
ATOM 739 C CA . GLY A 1 94 ? -12.056 -7.339 7.924 1.00 95.06 94 GLY A CA 1
ATOM 740 C C . GLY A 1 94 ? -10.947 -7.653 6.917 1.00 95.06 94 GLY A C 1
ATOM 741 O O . GLY A 1 94 ? -11.040 -8.662 6.212 1.00 95.06 94 GLY A O 1
ATOM 742 N N . PHE A 1 95 ? -9.899 -6.828 6.816 1.00 96.38 95 PHE A N 1
ATOM 743 C CA . PHE A 1 95 ? -8.729 -7.187 6.013 1.00 96.38 95 PHE A CA 1
ATOM 744 C C . PHE A 1 95 ? -8.006 -8.399 6.617 1.00 96.38 95 PHE A C 1
ATOM 746 O O . PHE A 1 95 ? -7.963 -8.597 7.828 1.00 96.38 95 PHE A O 1
ATOM 753 N N . GLN A 1 96 ? -7.382 -9.205 5.767 1.00 97.44 96 GLN A N 1
ATOM 754 C CA . GLN A 1 96 ? -6.539 -10.322 6.173 1.00 97.44 96 GLN A CA 1
ATOM 755 C C . GLN A 1 96 ? -5.096 -9.853 6.314 1.00 97.44 96 GLN A C 1
ATOM 757 O O . GLN A 1 96 ? -4.579 -9.153 5.448 1.00 97.44 96 GLN A O 1
ATOM 762 N N . HIS A 1 97 ? -4.417 -10.274 7.378 1.00 97.50 97 HIS A N 1
ATOM 763 C CA . HIS A 1 97 ? -2.986 -10.042 7.538 1.00 97.50 97 HIS A CA 1
ATOM 764 C C . HIS A 1 97 ? -2.199 -10.991 6.618 1.00 97.50 97 HIS A C 1
ATOM 766 O O . HIS A 1 97 ? -2.038 -12.165 6.948 1.00 97.50 97 HIS A O 1
ATOM 772 N N . VAL A 1 98 ? -1.663 -10.488 5.505 1.00 97.75 98 VAL A N 1
ATOM 773 C CA . VAL A 1 98 ? -1.108 -11.310 4.413 1.00 97.75 98 VAL A CA 1
ATOM 774 C C . VAL A 1 98 ? 0.413 -11.350 4.326 1.00 97.75 98 VAL A C 1
ATOM 776 O O . VAL A 1 98 ? 0.934 -12.206 3.625 1.00 97.75 98 VAL A O 1
ATOM 779 N N . SER A 1 99 ? 1.155 -10.497 5.028 1.00 96.19 99 SER A N 1
ATOM 780 C CA . SER A 1 99 ? 2.620 -10.598 5.058 1.00 96.19 99 SER A CA 1
ATOM 781 C C . SER A 1 99 ? 3.200 -9.969 6.318 1.00 96.19 99 SER A C 1
ATOM 783 O O . SER A 1 99 ? 2.656 -8.994 6.835 1.00 96.19 99 SER A O 1
ATOM 785 N N . ASP A 1 100 ? 4.295 -10.542 6.807 1.00 86.44 100 ASP A N 1
ATOM 786 C CA . ASP A 1 100 ? 4.969 -10.133 8.033 1.00 86.44 100 ASP A CA 1
ATOM 787 C C . ASP A 1 100 ? 6.310 -9.476 7.694 1.00 86.44 100 ASP A C 1
ATOM 789 O O . ASP A 1 100 ? 7.184 -10.087 7.082 1.00 86.44 100 ASP A O 1
ATOM 793 N N . PHE A 1 101 ? 6.496 -8.238 8.148 1.00 92.00 101 PHE A N 1
ATOM 794 C CA . PHE A 1 101 ? 7.783 -7.545 8.128 1.00 92.00 101 PHE A CA 1
ATOM 795 C C . PHE A 1 101 ? 8.049 -6.929 9.501 1.00 92.00 101 PHE A C 1
ATOM 797 O O . PHE A 1 101 ? 7.110 -6.518 10.190 1.00 92.00 101 PHE A O 1
ATOM 804 N N . PRO A 1 102 ? 9.321 -6.793 9.918 1.00 93.19 102 PRO A N 1
ATOM 805 C CA . PRO A 1 102 ? 9.641 -6.120 11.165 1.00 93.19 102 PRO A CA 1
ATOM 806 C C . PRO A 1 102 ? 9.006 -4.728 11.223 1.00 93.19 102 PRO A C 1
ATOM 808 O O . PRO A 1 102 ? 9.270 -3.869 10.378 1.00 93.19 102 PRO A O 1
ATOM 811 N N . ARG A 1 103 ? 8.196 -4.499 12.265 1.00 94.44 103 ARG A N 1
ATOM 812 C CA . ARG A 1 103 ? 7.525 -3.220 12.538 1.00 94.44 103 ARG A CA 1
ATOM 813 C C . ARG A 1 103 ? 6.530 -2.771 11.453 1.00 94.44 103 ARG A C 1
ATOM 815 O O . ARG A 1 103 ? 6.336 -1.561 11.282 1.00 94.44 103 ARG A O 1
ATOM 822 N N . ALA A 1 104 ? 5.905 -3.721 10.761 1.00 95.75 104 ALA A N 1
ATOM 823 C CA . ALA A 1 104 ? 4.891 -3.458 9.750 1.00 95.75 104 ALA A CA 1
ATOM 824 C C . ALA A 1 104 ? 3.785 -4.525 9.737 1.00 95.75 104 ALA A C 1
ATOM 826 O O . ALA A 1 104 ? 4.013 -5.675 10.101 1.00 95.75 104 ALA A O 1
ATOM 827 N N . LEU A 1 105 ? 2.603 -4.123 9.279 1.00 96.19 105 LEU A N 1
ATOM 828 C CA . LEU A 1 105 ? 1.455 -4.973 8.981 1.00 96.19 105 LEU A CA 1
ATOM 829 C C . LEU A 1 105 ? 1.102 -4.797 7.509 1.00 96.19 105 LEU A C 1
ATOM 831 O O . LEU A 1 105 ? 0.904 -3.665 7.072 1.00 96.19 105 LEU A O 1
ATOM 835 N N . PHE A 1 106 ? 0.989 -5.896 6.771 1.00 98.06 106 PHE A N 1
ATOM 836 C CA . PHE A 1 106 ? 0.555 -5.901 5.374 1.00 98.06 106 PHE A CA 1
ATOM 837 C C . PHE A 1 106 ? -0.776 -6.626 5.260 1.00 98.06 106 PHE A C 1
ATOM 839 O O . PHE A 1 106 ? -0.896 -7.767 5.708 1.00 98.06 106 PHE A O 1
ATOM 846 N N . MET A 1 107 ? -1.782 -5.977 4.679 1.00 97.81 107 MET A N 1
ATOM 847 C CA . MET A 1 107 ? -3.145 -6.493 4.726 1.00 97.81 107 MET A CA 1
ATOM 848 C C . MET A 1 107 ? -3.939 -6.265 3.443 1.00 97.81 107 MET A C 1
ATOM 850 O O . MET A 1 107 ? -3.800 -5.242 2.770 1.00 97.81 107 MET A O 1
ATOM 854 N N . SER A 1 108 ? -4.763 -7.246 3.089 1.00 96.62 108 SER A N 1
ATOM 855 C CA . SER A 1 108 ? -5.577 -7.255 1.870 1.00 96.62 108 SER A CA 1
ATOM 856 C C . SER A 1 108 ? -6.840 -8.098 2.030 1.00 96.62 108 SER A C 1
ATOM 858 O O . SER A 1 108 ? -7.074 -8.749 3.044 1.00 96.62 108 SER A O 1
ATOM 860 N N . THR A 1 109 ? -7.662 -8.071 0.992 1.00 93.12 109 THR A N 1
ATOM 861 C CA . THR A 1 109 ? -8.727 -9.032 0.720 1.00 93.12 109 THR A CA 1
ATOM 862 C C . THR A 1 109 ? -8.383 -9.777 -0.575 1.00 93.12 109 THR A C 1
ATOM 864 O O . THR A 1 109 ? -7.411 -9.432 -1.251 1.00 93.12 109 THR A O 1
ATOM 867 N N . ASN A 1 110 ? -9.165 -10.801 -0.927 1.00 91.19 110 ASN A N 1
ATOM 868 C CA . ASN A 1 110 ? -9.074 -11.509 -2.213 1.00 91.19 110 ASN A CA 1
ATOM 869 C C . ASN A 1 110 ? -7.691 -12.086 -2.557 1.00 91.19 110 ASN A C 1
ATOM 871 O O . ASN A 1 110 ? -7.348 -12.204 -3.727 1.00 91.19 110 ASN A O 1
ATOM 875 N N . HIS A 1 111 ? -6.905 -12.487 -1.551 1.00 94.19 111 HIS A N 1
ATOM 876 C CA . HIS A 1 111 ? -5.595 -13.107 -1.785 1.00 94.19 111 HIS A CA 1
ATOM 877 C C . HIS A 1 111 ? -4.633 -12.204 -2.588 1.00 94.19 111 HIS A C 1
ATOM 879 O O . HIS A 1 111 ? -3.827 -12.680 -3.387 1.00 94.19 111 HIS A O 1
ATOM 885 N N . TYR A 1 112 ? -4.722 -10.886 -2.374 1.00 95.81 112 TYR A N 1
ATOM 886 C CA . TYR A 1 112 ? -3.800 -9.899 -2.938 1.00 95.81 112 TYR A CA 1
ATOM 887 C C . TYR A 1 112 ? -2.589 -9.670 -2.019 1.00 95.81 112 TYR A C 1
ATOM 889 O O . TYR A 1 112 ? -2.683 -9.900 -0.813 1.00 95.81 112 TYR A O 1
ATOM 897 N N . HIS A 1 113 ? -1.452 -9.193 -2.533 1.00 96.56 113 HIS A N 1
ATOM 898 C CA . HIS A 1 113 ? -0.235 -9.075 -1.716 1.00 96.56 113 HIS A CA 1
ATOM 899 C C . HIS A 1 113 ? -0.314 -8.010 -0.606 1.00 96.56 113 HIS A C 1
ATOM 901 O O . HIS A 1 113 ? 0.365 -8.148 0.407 1.00 96.56 113 HIS A O 1
ATOM 907 N N . HIS A 1 114 ? -1.096 -6.942 -0.796 1.00 97.56 114 HIS A N 1
ATOM 908 C CA . HIS A 1 114 ? -1.584 -5.994 0.221 1.00 97.56 114 HIS A CA 1
ATOM 909 C C . HIS A 1 114 ? -2.363 -4.867 -0.474 1.00 97.56 114 HIS A C 1
ATOM 911 O O . HIS A 1 114 ? -1.942 -4.397 -1.521 1.00 97.56 114 HIS A O 1
ATOM 917 N N . HIS A 1 115 ? -3.458 -4.397 0.122 1.00 95.88 115 HIS A N 1
ATOM 918 C CA . HIS A 1 115 ? -4.131 -3.142 -0.258 1.00 95.88 115 HIS A CA 1
ATOM 919 C C . HIS A 1 115 ? -3.711 -1.999 0.671 1.00 95.88 115 HIS A C 1
ATOM 921 O O . HIS A 1 115 ? -3.655 -0.839 0.271 1.00 95.88 115 HIS A O 1
ATOM 927 N N . ILE A 1 116 ? -3.398 -2.326 1.926 1.00 97.12 116 ILE A N 1
ATOM 928 C CA . ILE A 1 116 ? -2.913 -1.385 2.932 1.00 97.12 116 ILE A CA 1
ATOM 929 C C . ILE A 1 116 ? -1.698 -2.011 3.616 1.00 97.12 116 ILE A C 1
ATOM 931 O O . ILE A 1 116 ? -1.689 -3.198 3.942 1.00 97.12 116 ILE A O 1
ATOM 935 N N . ALA A 1 117 ? -0.671 -1.209 3.853 1.00 97.25 117 ALA A N 1
ATOM 936 C CA . ALA A 1 117 ? 0.397 -1.523 4.783 1.00 97.25 117 ALA A CA 1
ATOM 937 C C . ALA A 1 117 ? 0.460 -0.432 5.854 1.00 97.25 117 ALA A C 1
ATOM 939 O O . ALA A 1 117 ? 0.351 0.748 5.535 1.00 97.25 117 ALA A O 1
ATOM 940 N N . ALA A 1 118 ? 0.655 -0.799 7.116 1.00 96.75 118 ALA A N 1
ATOM 941 C CA . ALA A 1 118 ? 0.878 0.140 8.213 1.00 96.75 118 ALA A CA 1
ATOM 942 C C . ALA A 1 118 ? 2.225 -0.172 8.864 1.00 96.75 118 ALA A C 1
ATOM 944 O O . ALA A 1 118 ? 2.474 -1.312 9.246 1.00 96.75 118 ALA A O 1
ATOM 945 N N . ASN A 1 119 ? 3.118 0.811 8.978 1.00 96.06 119 ASN A N 1
ATOM 946 C CA . ASN A 1 119 ? 4.459 0.597 9.524 1.00 96.06 119 ASN A CA 1
ATOM 947 C C . ASN A 1 119 ? 4.942 1.762 10.390 1.00 96.06 119 ASN A C 1
ATOM 949 O O . ASN A 1 119 ? 4.439 2.881 10.301 1.00 96.06 119 ASN A O 1
ATOM 953 N N . THR A 1 120 ? 5.961 1.491 11.209 1.00 95.31 120 THR A N 1
ATOM 954 C CA . THR A 1 120 ? 6.599 2.500 12.075 1.00 95.31 120 THR A CA 1
ATOM 955 C C . THR A 1 120 ? 8.024 2.853 11.622 1.00 95.31 120 THR A C 1
ATOM 957 O O . THR A 1 120 ? 8.840 3.306 12.426 1.00 95.31 120 THR A O 1
ATOM 960 N N . TRP A 1 121 ? 8.382 2.613 10.353 1.00 92.00 121 TRP A N 1
ATOM 961 C CA . TRP A 1 121 ? 9.773 2.723 9.882 1.00 92.00 121 TRP A CA 1
ATOM 962 C C . TRP A 1 121 ? 10.306 4.157 9.894 1.00 92.00 121 TRP A C 1
ATOM 964 O O . TRP A 1 121 ? 11.436 4.390 10.310 1.00 92.00 121 TRP A O 1
ATOM 974 N N . GLN A 1 122 ? 9.485 5.112 9.450 1.00 85.00 122 GLN A N 1
ATOM 975 C CA . GLN A 1 122 ? 9.872 6.523 9.310 1.00 85.00 122 GLN A CA 1
ATOM 976 C C . GLN A 1 122 ? 9.426 7.395 10.493 1.00 85.00 122 GLN A C 1
ATOM 978 O O . GLN A 1 122 ? 9.945 8.489 10.693 1.00 85.00 122 GLN A O 1
ATOM 983 N N . SER A 1 123 ? 8.428 6.945 11.252 1.00 82.06 123 SER A N 1
ATOM 984 C CA . SER A 1 123 ? 7.901 7.629 12.433 1.00 82.06 123 SER A CA 1
ATOM 985 C C . SER A 1 123 ? 7.103 6.637 13.272 1.00 82.06 123 SER A C 1
ATOM 987 O O . SER A 1 123 ? 6.548 5.685 12.734 1.00 82.06 123 SER A O 1
ATOM 989 N N . ASN A 1 124 ? 7.032 6.881 14.576 1.00 84.00 124 ASN A N 1
ATOM 990 C CA . ASN A 1 124 ? 6.121 6.217 15.507 1.00 84.00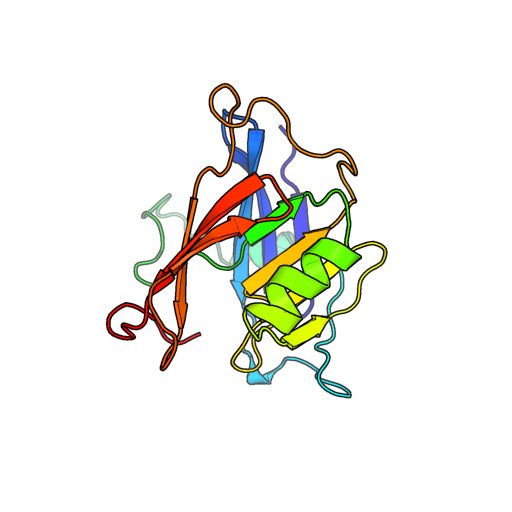 124 ASN A CA 1
ATOM 991 C C . ASN A 1 124 ? 5.316 7.241 16.330 1.00 84.00 124 ASN A C 1
ATOM 993 O O . ASN A 1 124 ? 4.922 6.966 17.458 1.00 84.00 124 ASN A O 1
ATOM 997 N N . GLN A 1 125 ? 5.146 8.453 15.801 1.00 87.75 125 GLN A N 1
ATOM 998 C CA . GLN A 1 125 ? 4.432 9.545 16.459 1.00 87.75 125 GLN A CA 1
ATOM 999 C C . GLN A 1 125 ? 3.108 9.803 15.749 1.00 87.75 125 GLN A C 1
ATOM 1001 O O . GLN A 1 125 ? 3.057 9.823 14.517 1.00 87.75 125 GLN A O 1
ATOM 1006 N N . ALA A 1 126 ? 2.048 10.027 16.527 1.00 86.56 126 ALA A N 1
ATOM 1007 C CA . ALA A 1 126 ? 0.747 10.386 15.984 1.00 86.56 126 ALA A CA 1
ATOM 1008 C C . ALA A 1 126 ? 0.838 11.722 15.234 1.00 86.56 126 ALA A C 1
ATOM 1010 O O . ALA A 1 126 ? 1.411 12.692 15.744 1.00 86.56 126 ALA A O 1
ATOM 1011 N N . ARG A 1 127 ? 0.252 11.786 14.034 1.00 85.50 127 ARG A N 1
ATOM 1012 C CA . ARG A 1 127 ? 0.168 13.033 13.268 1.00 85.50 127 ARG A CA 1
ATOM 1013 C C . ARG A 1 127 ? -0.688 14.041 14.043 1.00 85.50 127 ARG A C 1
ATOM 1015 O O . ARG A 1 127 ? -1.759 13.703 14.540 1.00 85.50 127 ARG A O 1
ATOM 1022 N N . GLN A 1 128 ? -0.186 15.265 14.170 1.00 86.44 128 GLN A N 1
ATOM 1023 C CA . GLN A 1 128 ? -0.855 16.367 14.863 1.00 86.44 128 GLN A CA 1
ATOM 1024 C C . GLN A 1 128 ? -1.262 17.445 13.857 1.00 86.44 128 GLN A C 1
ATOM 1026 O O . GLN A 1 128 ? -0.625 17.596 12.814 1.00 86.44 128 GLN A O 1
ATOM 1031 N N . ASN A 1 129 ? -2.283 18.238 14.197 1.00 88.25 129 ASN A N 1
ATOM 1032 C CA . ASN A 1 129 ? -2.764 19.355 13.373 1.00 88.25 129 ASN A CA 1
ATOM 1033 C C . ASN A 1 129 ? -3.073 18.930 11.923 1.00 88.25 129 ASN A C 1
ATOM 1035 O O . ASN A 1 129 ? -2.654 19.575 10.962 1.00 88.25 129 ASN A O 1
ATOM 1039 N N . ASN A 1 130 ? -3.798 17.819 11.752 1.00 84.75 130 ASN A N 1
ATOM 1040 C CA . ASN A 1 130 ? -4.047 17.204 10.440 1.00 84.75 130 ASN A CA 1
ATOM 1041 C C . ASN A 1 130 ? -4.717 18.164 9.446 1.00 84.75 130 ASN A C 1
ATOM 1043 O O . ASN A 1 130 ? -4.368 18.162 8.273 1.00 84.75 130 ASN A O 1
ATOM 1047 N N . ALA A 1 131 ? -5.597 19.048 9.926 1.00 85.94 131 ALA A N 1
ATOM 1048 C CA . ALA A 1 131 ? -6.252 20.072 9.107 1.00 85.94 131 ALA A CA 1
ATOM 1049 C C . ALA A 1 131 ? -5.306 21.180 8.590 1.00 85.94 131 ALA A C 1
ATOM 1051 O O . ALA A 1 131 ? -5.707 21.982 7.753 1.00 85.94 131 ALA A O 1
ATOM 1052 N N . GLN A 1 132 ? -4.078 21.260 9.110 1.00 89.38 132 GLN A N 1
ATOM 1053 C CA . GLN A 1 132 ? -3.090 22.305 8.809 1.00 89.38 132 GLN A CA 1
ATOM 1054 C C . GLN A 1 132 ? -1.734 21.723 8.368 1.00 89.38 132 GLN A C 1
ATOM 1056 O O . GLN A 1 132 ? -0.726 22.425 8.386 1.00 89.38 132 GLN A O 1
ATOM 1061 N N . SER A 1 133 ? -1.684 20.441 7.996 1.00 87.62 133 SER A N 1
ATOM 1062 C CA . SER A 1 133 ? -0.469 19.768 7.517 1.00 87.62 133 SER A CA 1
ATOM 1063 C C . SER A 1 133 ? -0.719 19.053 6.191 1.00 87.62 133 SER A C 1
ATOM 1065 O O . SER A 1 133 ? -1.841 18.631 5.917 1.00 87.62 133 SER A O 1
ATOM 1067 N N . TYR A 1 134 ? 0.331 18.875 5.388 1.00 88.44 134 TYR A N 1
ATOM 1068 C CA . TYR A 1 134 ? 0.269 18.099 4.146 1.00 88.44 134 TYR A CA 1
ATOM 1069 C C . TYR A 1 134 ? 0.169 16.592 4.409 1.00 88.44 134 TYR A C 1
ATOM 1071 O O . TYR A 1 134 ? 0.667 16.093 5.422 1.00 88.44 134 TYR A O 1
ATOM 1079 N N . GLY A 1 135 ? -0.465 15.876 3.480 1.00 88.75 135 GLY A N 1
ATOM 1080 C CA . GLY A 1 135 ? -0.594 14.419 3.484 1.00 88.75 135 GLY A CA 1
ATOM 1081 C C . GLY A 1 135 ? -2.037 13.947 3.314 1.00 88.75 135 GLY A C 1
ATOM 1082 O O . GLY A 1 135 ? -2.955 14.748 3.151 1.00 88.75 135 GLY A O 1
ATOM 1083 N N . LEU A 1 136 ? -2.236 12.632 3.404 1.00 91.44 136 LEU A N 1
ATOM 1084 C CA . LEU A 1 136 ? -3.540 11.987 3.243 1.00 91.44 136 LEU A CA 1
ATOM 1085 C C . LEU A 1 136 ? -4.581 12.545 4.229 1.00 91.44 136 LEU A C 1
ATOM 1087 O O . LEU A 1 136 ? -4.306 12.657 5.428 1.00 91.44 136 LEU A O 1
ATOM 1091 N N . THR A 1 137 ? -5.761 12.900 3.721 1.00 92.25 137 THR A N 1
ATOM 1092 C CA . THR A 1 137 ? -6.864 13.482 4.508 1.00 92.25 137 THR A CA 1
ATOM 1093 C C . THR A 1 137 ? -8.054 12.537 4.640 1.00 92.25 137 THR A C 1
ATOM 1095 O O . THR A 1 137 ? -8.699 12.515 5.692 1.00 92.25 137 THR A O 1
ATOM 1098 N N . HIS A 1 138 ? -8.339 11.753 3.599 1.00 95.12 138 HIS A N 1
ATOM 1099 C CA . HIS A 1 138 ? -9.482 10.852 3.552 1.00 95.12 138 HIS A CA 1
ATOM 1100 C C . HIS A 1 138 ? -9.233 9.657 2.627 1.00 95.12 138 HIS A C 1
ATOM 1102 O O . HIS A 1 138 ? -8.526 9.797 1.628 1.00 95.12 138 HIS A O 1
ATOM 1108 N N . VAL A 1 139 ? -9.842 8.513 2.942 1.00 95.00 139 VAL A N 1
ATOM 1109 C CA . VAL A 1 139 ? -9.916 7.333 2.069 1.00 95.00 139 VAL A CA 1
ATOM 1110 C C . VAL A 1 139 ? -11.345 6.805 2.044 1.00 95.00 139 VAL A C 1
ATOM 1112 O O . VAL A 1 139 ? -11.962 6.608 3.090 1.00 95.00 139 VAL A O 1
ATOM 1115 N N . ASP A 1 140 ? -11.837 6.522 0.846 1.00 93.69 140 ASP A N 1
ATOM 1116 C CA . ASP A 1 140 ? -13.091 5.811 0.634 1.00 93.69 140 ASP A CA 1
ATOM 1117 C C . ASP A 1 140 ? -12.803 4.321 0.414 1.00 93.69 140 ASP A C 1
ATOM 1119 O O . ASP A 1 140 ? -12.042 3.946 -0.481 1.00 93.69 140 ASP A O 1
ATOM 1123 N N . ILE A 1 141 ? -13.404 3.468 1.243 1.00 92.06 141 ILE A N 1
ATOM 1124 C CA . ILE A 1 141 ? -13.325 2.008 1.150 1.00 92.06 141 ILE A CA 1
ATOM 1125 C C . ILE A 1 141 ? -14.687 1.497 0.701 1.00 92.06 141 ILE A C 1
ATOM 1127 O O . ILE A 1 141 ? -15.709 1.831 1.288 1.00 92.06 141 ILE A O 1
ATOM 1131 N N . TYR A 1 142 ? -14.707 0.660 -0.326 1.00 90.81 142 TYR A N 1
ATOM 1132 C CA . TYR A 1 142 ? -15.932 0.059 -0.839 1.00 90.81 142 TYR A CA 1
ATOM 1133 C C . TYR A 1 142 ? -15.969 -1.405 -0.410 1.00 90.81 142 TYR A C 1
ATOM 1135 O O . TYR A 1 142 ? -15.140 -2.207 -0.842 1.00 90.81 142 TYR A O 1
ATOM 1143 N N . GLN A 1 143 ? -16.902 -1.731 0.481 1.00 87.44 143 GLN A N 1
ATOM 1144 C CA . GLN A 1 143 ? -17.023 -3.039 1.111 1.00 87.44 143 GLN A CA 1
ATOM 1145 C C . GLN A 1 143 ? -18.441 -3.587 0.883 1.00 87.44 143 GLN A C 1
ATOM 1147 O O . GLN A 1 143 ? -19.405 -2.991 1.375 1.00 87.44 143 GLN A O 1
ATOM 1152 N N . PRO A 1 144 ? -18.589 -4.721 0.170 1.00 83.81 144 PRO A N 1
ATOM 1153 C CA . PRO A 1 144 ? -19.882 -5.376 0.010 1.00 83.81 144 PRO A CA 1
ATOM 1154 C C . PRO A 1 144 ? -20.517 -5.694 1.367 1.00 83.81 144 PRO A 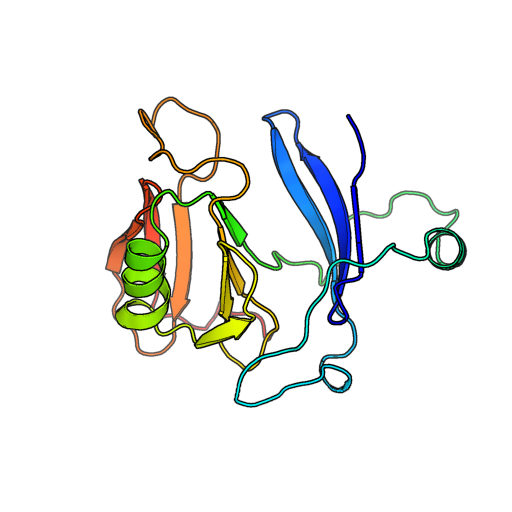C 1
ATOM 1156 O O . PRO A 1 144 ? -19.817 -6.047 2.317 1.00 83.81 144 PRO A O 1
ATOM 1159 N N . ASP A 1 145 ? -21.842 -5.576 1.444 1.00 83.38 145 ASP A N 1
ATOM 1160 C CA . ASP A 1 145 ? -22.655 -5.940 2.615 1.00 83.38 145 ASP A CA 1
ATOM 1161 C C . ASP A 1 145 ? -22.329 -5.183 3.923 1.00 83.38 145 ASP A C 1
ATOM 1163 O O . ASP A 1 145 ? -22.864 -5.508 4.986 1.00 83.38 145 ASP A O 1
ATOM 1167 N N . ALA A 1 146 ? -21.502 -4.135 3.863 1.00 87.31 146 ALA A N 1
ATOM 1168 C CA . ALA A 1 146 ? -21.263 -3.227 4.980 1.00 87.31 146 ALA A CA 1
ATOM 1169 C C . ALA A 1 146 ? -22.337 -2.128 5.055 1.00 87.31 146 ALA A C 1
ATOM 1171 O O . ALA A 1 146 ? -22.971 -1.771 4.062 1.00 87.31 146 ALA A O 1
ATOM 1172 N N . SER A 1 147 ? -22.529 -1.537 6.236 1.00 90.44 147 SER A N 1
ATOM 1173 C CA . SER A 1 147 ? -23.269 -0.279 6.360 1.00 90.44 147 SER A CA 1
ATOM 1174 C C . SER A 1 147 ? -22.363 0.899 6.008 1.00 90.44 147 SER A C 1
ATOM 1176 O O . SER A 1 147 ? -21.189 0.914 6.378 1.00 90.44 147 SER A O 1
ATOM 1178 N N . THR A 1 148 ? -22.903 1.918 5.333 1.00 93.94 148 THR A N 1
ATOM 1179 C CA . THR A 1 148 ? -22.140 3.150 5.106 1.00 93.94 148 THR A CA 1
ATOM 1180 C C . THR A 1 148 ? -21.876 3.850 6.433 1.00 93.94 148 THR A C 1
ATOM 1182 O O . THR A 1 148 ? -22.815 4.168 7.167 1.00 93.94 148 THR A O 1
ATOM 1185 N N . HIS A 1 149 ? -20.608 4.108 6.739 1.00 95.00 149 HIS A N 1
ATOM 1186 C CA . HIS A 1 149 ? -20.208 4.816 7.950 1.00 95.00 149 HIS A CA 1
ATOM 1187 C C . HIS A 1 149 ? -18.857 5.509 7.768 1.00 95.00 149 HIS A C 1
ATOM 1189 O O . HIS A 1 149 ? -18.030 5.089 6.962 1.00 95.00 149 HIS A O 1
ATOM 1195 N N . THR A 1 150 ? -18.633 6.565 8.548 1.00 97.50 150 THR A N 1
ATOM 1196 C CA . THR A 1 150 ? -17.385 7.333 8.545 1.00 97.50 150 THR A CA 1
ATOM 1197 C C . THR A 1 150 ? -16.777 7.325 9.939 1.00 97.50 150 THR A C 1
ATOM 1199 O O . THR A 1 150 ? -17.488 7.492 10.932 1.00 97.50 150 THR A O 1
ATOM 1202 N N . PHE A 1 151 ? -15.462 7.166 10.020 1.00 97.19 151 PHE A N 1
ATOM 1203 C CA . PHE A 1 151 ? -14.707 7.242 11.267 1.00 97.19 151 PHE A CA 1
ATOM 1204 C C . PHE A 1 151 ? -13.293 7.780 11.021 1.00 97.19 151 PHE A C 1
ATOM 1206 O O . PHE A 1 151 ? -12.870 7.961 9.880 1.00 97.19 151 PHE A O 1
ATOM 1213 N N . THR A 1 152 ? -12.566 8.075 12.096 1.00 95.19 152 THR A N 1
ATOM 1214 C CA . THR A 1 152 ? -11.171 8.525 12.021 1.00 95.19 152 THR A CA 1
ATOM 1215 C C . THR A 1 152 ? -10.246 7.336 12.254 1.00 95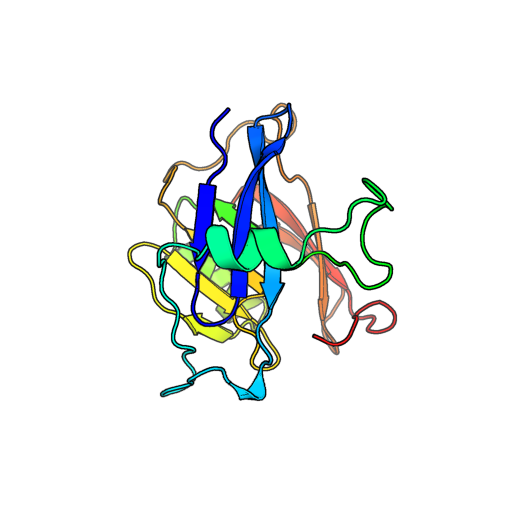.19 152 THR A C 1
ATOM 1217 O O . THR A 1 152 ? -10.354 6.674 13.285 1.00 95.19 152 THR A O 1
ATOM 1220 N N . ALA A 1 153 ? -9.339 7.081 11.314 1.00 95.44 153 ALA A N 1
ATOM 1221 C CA . ALA A 1 153 ? -8.311 6.054 11.433 1.00 95.44 153 ALA A CA 1
ATOM 1222 C C . ALA A 1 153 ? -7.334 6.356 12.589 1.00 95.44 153 ALA A C 1
ATOM 1224 O O . ALA A 1 153 ? -7.183 7.525 12.963 1.00 95.44 153 ALA A O 1
ATOM 1225 N N . PRO A 1 154 ? -6.592 5.360 13.108 1.00 93.94 154 PRO A N 1
ATOM 1226 C CA . PRO A 1 154 ? -5.543 5.581 14.109 1.00 93.94 154 PRO A CA 1
ATOM 1227 C C . PRO A 1 154 ? -4.496 6.622 13.679 1.00 93.94 154 PRO A C 1
ATOM 1229 O O . PRO A 1 154 ? -3.968 7.367 14.501 1.00 93.94 154 PRO A O 1
ATOM 1232 N N . GLU A 1 155 ? -4.218 6.735 12.380 1.00 92.38 155 GLU A N 1
ATOM 1233 C CA . GLU A 1 155 ? -3.288 7.723 11.819 1.00 92.38 155 GLU A CA 1
ATOM 1234 C C . GLU A 1 155 ? -3.886 9.142 11.722 1.00 92.38 155 GLU A C 1
ATOM 1236 O O . GLU A 1 155 ? -3.181 10.102 11.398 1.00 92.38 155 GLU A O 1
ATOM 1241 N N . GLY A 1 156 ? -5.178 9.296 12.027 1.00 92.06 156 GLY A N 1
ATOM 1242 C CA . GLY A 1 156 ? -5.871 10.575 12.167 1.00 92.06 156 GLY A CA 1
ATOM 1243 C C . GLY A 1 156 ? -6.509 11.130 10.888 1.00 92.06 156 GLY A C 1
ATOM 1244 O O . GLY A 1 156 ? -6.967 12.275 10.900 1.00 92.06 156 GLY A O 1
ATOM 1245 N N . PHE A 1 157 ? -6.536 10.367 9.794 1.00 93.44 157 PHE A N 1
ATOM 1246 C CA . PHE A 1 157 ? -7.284 10.708 8.578 1.00 93.44 157 PHE A CA 1
ATOM 1247 C C . PHE A 1 157 ? -8.678 10.058 8.596 1.00 93.44 157 PHE A C 1
ATOM 1249 O O . PHE A 1 157 ? -8.920 9.116 9.349 1.00 93.44 157 PHE A O 1
ATOM 1256 N N . GLY A 1 158 ? -9.617 10.582 7.807 1.00 95.81 158 GLY A N 1
ATOM 1257 C CA . GLY A 1 158 ? -10.971 10.027 7.745 1.00 95.81 158 GLY A CA 1
ATOM 1258 C C . GLY A 1 158 ? -11.052 8.785 6.856 1.00 95.81 158 GLY A C 1
ATOM 1259 O O . GLY A 1 158 ? -10.430 8.740 5.799 1.00 95.81 158 GLY A O 1
ATOM 1260 N N . ILE A 1 159 ? -11.854 7.804 7.251 1.00 97.25 159 ILE A N 1
ATOM 1261 C CA . ILE A 1 159 ? -12.245 6.671 6.411 1.00 97.25 159 ILE A CA 1
ATOM 1262 C C . ILE A 1 159 ? -13.759 6.695 6.264 1.00 97.25 159 ILE A C 1
ATOM 1264 O O . ILE A 1 159 ? -14.463 6.772 7.273 1.00 97.25 159 ILE A O 1
ATOM 1268 N N . THR A 1 160 ? -14.255 6.599 5.032 1.00 96.44 160 THR A N 1
ATOM 1269 C CA . THR A 1 160 ? -15.667 6.306 4.757 1.00 96.44 160 THR A CA 1
ATOM 1270 C C . THR A 1 160 ? -15.778 4.933 4.121 1.00 96.44 160 THR A C 1
ATOM 1272 O O . THR A 1 160 ? -15.193 4.680 3.071 1.00 96.44 160 THR A O 1
ATOM 1275 N N . VAL A 1 161 ? -16.536 4.045 4.758 1.00 95.12 161 VAL A N 1
ATOM 1276 C CA . VAL A 1 161 ? -16.902 2.747 4.193 1.00 95.12 161 VAL A CA 1
ATOM 1277 C C . VAL A 1 161 ? -18.211 2.911 3.436 1.00 95.12 161 VAL A C 1
ATOM 1279 O O . VAL A 1 161 ? -19.170 3.454 3.981 1.00 95.12 161 VAL A O 1
ATOM 1282 N N . HIS A 1 162 ? -18.258 2.441 2.194 1.00 92.75 162 HIS A N 1
ATOM 1283 C CA . HIS A 1 162 ? -19.430 2.442 1.323 1.00 92.75 162 HIS A CA 1
ATOM 1284 C C . HIS A 1 162 ? -19.889 1.016 1.050 1.00 92.75 162 HIS A C 1
ATOM 1286 O O . HIS A 1 162 ? -19.068 0.131 0.830 1.00 92.75 162 HIS A O 1
ATOM 1292 N N . SER A 1 163 ? -21.205 0.819 0.986 1.00 85.62 163 SER A N 1
ATOM 1293 C CA . SER A 1 163 ? -21.820 -0.479 0.689 1.00 85.62 163 SER A CA 1
ATOM 1294 C C . SER A 1 163 ? -21.866 -0.835 -0.804 1.00 85.62 163 SER A C 1
ATOM 1296 O O . SER A 1 163 ? -22.165 -1.975 -1.154 1.00 85.62 163 SER A O 1
ATOM 1298 N N . ASN A 1 164 ? -21.625 0.134 -1.698 1.00 74.94 164 ASN A N 1
ATOM 1299 C CA . ASN A 1 164 ? -21.799 -0.050 -3.140 1.00 74.94 164 ASN A CA 1
ATOM 1300 C C . ASN A 1 164 ? -20.564 -0.702 -3.792 1.00 74.94 164 ASN A C 1
ATOM 1302 O O . ASN A 1 164 ? -19.451 -0.208 -3.651 1.00 74.94 164 ASN A O 1
ATOM 1306 N N . THR A 1 165 ? -20.765 -1.768 -4.565 1.00 65.44 165 THR A N 1
ATOM 1307 C CA . THR A 1 165 ? -19.713 -2.477 -5.306 1.00 65.44 165 THR A CA 1
ATOM 1308 C C . THR A 1 165 ? -19.490 -1.973 -6.732 1.00 65.44 165 THR A C 1
ATOM 1310 O O . THR A 1 165 ? -18.519 -2.389 -7.356 1.00 65.44 165 THR A O 1
ATOM 1313 N N . ASP A 1 166 ? -20.330 -1.070 -7.255 1.00 68.38 166 ASP A N 1
ATOM 1314 C CA . ASP A 1 166 ? -20.254 -0.562 -8.641 1.00 68.38 166 ASP A CA 1
ATOM 1315 C C . ASP A 1 166 ? -18.905 0.105 -8.986 1.00 68.38 166 ASP A C 1
ATOM 1317 O O . ASP A 1 166 ? -18.600 0.342 -10.155 1.00 68.38 166 ASP A O 1
ATOM 1321 N N . LEU A 1 167 ? -18.097 0.423 -7.970 1.00 65.44 167 LEU A N 1
ATOM 1322 C CA . LEU A 1 167 ? -16.828 1.141 -8.077 1.00 65.44 167 LEU A CA 1
ATOM 1323 C C . LEU A 1 167 ? -15.601 0.299 -7.699 1.00 65.44 167 LEU A C 1
ATOM 1325 O O . LEU A 1 167 ? -14.502 0.848 -7.669 1.00 65.44 167 LEU A O 1
ATOM 1329 N N . VAL A 1 168 ? -15.753 -1.000 -7.409 1.00 63.22 168 VAL A N 1
ATOM 1330 C CA . VAL A 1 168 ? -14.627 -1.865 -7.015 1.00 63.22 168 VAL A CA 1
ATOM 1331 C C . VAL A 1 168 ? -14.057 -2.561 -8.254 1.00 63.22 168 VAL A C 1
ATOM 1333 O O . VAL A 1 168 ? -14.640 -3.544 -8.712 1.00 63.22 168 VAL A O 1
ATOM 1336 N N . PRO A 1 169 ? -12.942 -2.081 -8.839 1.00 62.75 169 PRO A N 1
ATOM 1337 C CA . PRO A 1 169 ? -12.261 -2.832 -9.884 1.00 62.75 169 PRO A CA 1
ATOM 1338 C C . PRO A 1 169 ? -11.767 -4.171 -9.324 1.00 62.75 169 PRO A C 1
ATOM 1340 O O . PRO A 1 169 ? -11.311 -4.238 -8.182 1.00 62.75 169 PRO A O 1
ATOM 1343 N N . GLU A 1 170 ? -11.838 -5.230 -10.133 1.00 61.69 170 GLU A N 1
ATOM 1344 C CA . GLU A 1 170 ? -11.222 -6.509 -9.776 1.00 61.69 170 GLU A CA 1
ATOM 1345 C C . GLU A 1 170 ? -9.713 -6.317 -9.558 1.00 61.69 170 GLU A C 1
ATOM 1347 O O . GLU A 1 170 ? -9.005 -5.807 -10.434 1.00 61.69 170 GLU A O 1
ATOM 1352 N N . LYS A 1 171 ? -9.243 -6.739 -8.385 1.00 57.31 171 LYS A N 1
ATOM 1353 C CA . LYS A 1 171 ? -7.840 -6.972 -8.051 1.00 57.31 171 LYS A CA 1
ATOM 1354 C C . LYS A 1 171 ? -7.698 -8.312 -7.359 1.00 57.31 171 LYS A C 1
ATOM 1356 O O . LYS A 1 171 ? -8.542 -8.586 -6.472 1.00 57.31 171 LYS A O 1
#

Organism: Staphylococcus aureus (NCBI:txid1280)